Protein AF-A0A0L0FK65-F1 (afdb_monomer_lite)

InterPro domains:
  IPR000477 Reverse transcriptase domain [PS50878] (1-85)
  IPR003545 Telomerase reverse transcriptase [PTHR12066] (15-111)

Secondary structure (DSSP, 8-state):
------TTSSPPEEEEEETTEEEEEES-HHHHHHHHHHHHSHHHHHTT----TTT-EESS--EETTEEPEE-TT-SEEEETTEEEETTT--EEE--GGGTTS-TT--SS-----TT-EEEE-

Organism: NCBI:txid667725

Radius of gyration: 15.55 Å; chains: 1; bounding box: 44×36×40 Å

Sequence (122 aa):
MLRLTCPTGVALIALLRYVDDYLLMTTDLREAQRFVELMHSDFGHTHGLSINATKTVTSFPIEINGATVRNSCDTERFPWCGLLIDQKTLDVMSNFTVYSGVGMLSRNHAVHLAYNSSVVFC

pLDDT: mean 71.43, std 14.78, range [32.22, 87.69]

Structure (mmCIF, N/CA/C/O backbone):
data_AF-A0A0L0FK65-F1
#
_entry.id   AF-A0A0L0FK65-F1
#
loop_
_atom_site.group_PDB
_atom_site.id
_atom_site.type_symbol
_atom_site.label_atom_id
_atom_site.label_alt_id
_atom_site.label_comp_id
_atom_site.label_asym_id
_atom_site.label_entity_id
_atom_site.label_seq_id
_atom_site.pdbx_PDB_ins_code
_atom_site.Cartn_x
_atom_site.Cartn_y
_atom_site.Cartn_z
_atom_site.occupancy
_atom_site.B_iso_or_equiv
_atom_site.auth_seq_id
_atom_site.auth_comp_id
_atom_site.auth_asym_id
_atom_site.auth_atom_id
_atom_site.pdbx_PDB_model_num
ATOM 1 N N . MET A 1 1 ? -3.414 16.557 -13.177 1.00 34.19 1 MET A N 1
ATOM 2 C CA . MET A 1 1 ? -3.829 16.602 -11.758 1.00 34.19 1 MET A CA 1
ATOM 3 C C . MET A 1 1 ? -5.194 15.935 -11.654 1.00 34.19 1 MET A C 1
ATOM 5 O O . MET A 1 1 ? -6.204 16.602 -11.833 1.00 34.19 1 MET A O 1
ATOM 9 N N . LEU A 1 2 ? -5.231 14.614 -11.472 1.00 32.22 2 LEU A N 1
ATOM 10 C CA . LEU A 1 2 ? -6.481 13.881 -11.264 1.00 32.22 2 LEU A CA 1
ATOM 11 C C . LEU A 1 2 ? -6.746 13.853 -9.760 1.00 32.22 2 LEU A C 1
ATOM 13 O O . LEU A 1 2 ? -6.181 13.049 -9.031 1.00 32.22 2 LEU A O 1
ATOM 17 N N . ARG A 1 3 ? -7.559 14.793 -9.273 1.00 40.19 3 ARG A N 1
ATOM 18 C CA . ARG A 1 3 ? -8.110 14.690 -7.921 1.00 40.19 3 ARG A CA 1
ATOM 19 C C . ARG A 1 3 ? -9.214 13.639 -7.963 1.00 40.19 3 ARG A C 1
ATOM 21 O O . ARG A 1 3 ? -10.241 13.866 -8.596 1.00 40.19 3 ARG A O 1
ATOM 28 N N . LEU A 1 4 ? -9.017 12.520 -7.271 1.00 50.84 4 LEU A N 1
ATOM 29 C CA . LEU A 1 4 ? -10.077 11.563 -6.953 1.00 50.84 4 LEU A CA 1
ATOM 30 C C . LEU A 1 4 ? -11.029 12.170 -5.907 1.00 50.84 4 LEU A C 1
ATOM 32 O O . LEU A 1 4 ? -11.119 11.712 -4.778 1.00 50.84 4 LEU A O 1
ATOM 36 N N . THR A 1 5 ? -11.710 13.266 -6.235 1.00 49.19 5 THR A N 1
ATOM 37 C CA . THR A 1 5 ? -12.751 13.822 -5.365 1.00 49.19 5 THR A CA 1
ATOM 38 C C . THR A 1 5 ? -14.072 13.160 -5.704 1.00 49.19 5 THR A C 1
ATOM 40 O O . THR A 1 5 ? -14.615 13.370 -6.788 1.00 49.19 5 THR A O 1
ATOM 43 N N . CYS A 1 6 ? -14.588 12.364 -4.772 1.00 47.06 6 CYS A N 1
ATOM 44 C CA . CYS A 1 6 ? -15.928 11.813 -4.863 1.00 47.06 6 CYS A CA 1
ATOM 45 C C . CYS A 1 6 ? -16.966 12.955 -4.765 1.00 47.06 6 CYS A C 1
ATOM 47 O O . CYS A 1 6 ? -16.969 13.675 -3.763 1.00 47.06 6 CYS A O 1
ATOM 49 N N . PRO A 1 7 ? -17.853 13.152 -5.760 1.00 55.38 7 PRO A N 1
ATOM 50 C CA . PRO A 1 7 ? -18.807 14.269 -5.774 1.00 55.38 7 PRO A CA 1
ATOM 51 C C . PRO A 1 7 ? -19.875 14.193 -4.673 1.00 55.38 7 PRO A C 1
ATOM 53 O O . PRO A 1 7 ? -20.558 15.175 -4.404 1.00 55.38 7 PRO A O 1
ATOM 56 N N . THR A 1 8 ? -20.047 13.023 -4.057 1.00 60.78 8 THR A N 1
ATOM 57 C CA . THR A 1 8 ? -21.143 12.706 -3.131 1.00 60.78 8 THR A CA 1
ATOM 58 C C . THR A 1 8 ? -20.752 12.807 -1.653 1.00 60.78 8 THR A C 1
ATOM 60 O O . THR A 1 8 ? -21.580 12.525 -0.793 1.00 60.78 8 THR A O 1
ATOM 63 N N . GLY A 1 9 ? -19.513 13.208 -1.334 1.00 58.78 9 GLY A N 1
ATOM 64 C CA . GLY A 1 9 ? -19.019 13.279 0.051 1.00 58.78 9 GLY A CA 1
ATOM 65 C C . GLY A 1 9 ? -18.723 11.915 0.689 1.00 58.78 9 GLY A C 1
ATOM 66 O O . GLY A 1 9 ? -18.448 11.844 1.883 1.00 58.78 9 GLY A O 1
ATOM 67 N N . VAL A 1 10 ? -18.765 10.837 -0.098 1.00 62.28 10 VAL A N 1
ATOM 68 C CA . VAL A 1 10 ? -18.430 9.473 0.330 1.00 62.28 10 VAL A CA 1
ATOM 69 C C . VAL A 1 10 ? -16.968 9.197 -0.019 1.00 62.28 10 VAL A C 1
ATOM 71 O O . VAL A 1 10 ? -16.531 9.564 -1.107 1.00 62.28 10 VAL A O 1
ATOM 74 N N . ALA A 1 11 ? -16.202 8.568 0.872 1.00 68.12 11 ALA A N 1
ATOM 75 C CA . ALA A 1 11 ? -14.818 8.193 0.589 1.00 68.12 11 ALA A CA 1
ATOM 76 C C . ALA A 1 11 ? -14.730 7.328 -0.681 1.00 68.12 11 ALA A C 1
ATOM 78 O O . ALA A 1 11 ? -15.512 6.391 -0.858 1.00 68.12 11 ALA A O 1
ATOM 79 N N . LEU A 1 12 ? -13.800 7.655 -1.581 1.00 77.56 12 LEU A N 1
ATOM 80 C CA . LEU A 1 12 ? -13.566 6.857 -2.782 1.00 77.56 12 LEU A CA 1
ATOM 81 C C . LEU A 1 12 ? -12.721 5.654 -2.366 1.00 77.56 12 LEU A C 1
ATOM 83 O O . LEU A 1 12 ? -11.672 5.856 -1.767 1.00 77.56 12 LEU A O 1
ATOM 87 N N . ILE A 1 13 ? -13.185 4.435 -2.648 1.00 82.56 13 ILE A N 1
ATOM 88 C CA . ILE A 1 13 ? -12.504 3.191 -2.275 1.00 82.56 13 ILE A CA 1
ATOM 89 C C . ILE A 1 13 ? -12.461 2.231 -3.466 1.00 82.56 13 ILE A C 1
ATOM 91 O O . ILE A 1 13 ? -13.467 2.007 -4.140 1.00 82.56 13 ILE A O 1
ATOM 95 N N . ALA A 1 14 ? -11.290 1.659 -3.727 1.00 85.12 14 ALA A N 1
ATOM 96 C CA . ALA A 1 14 ? -11.073 0.635 -4.736 1.00 85.12 14 ALA A CA 1
ATOM 97 C C . ALA A 1 14 ? -10.182 -0.467 -4.155 1.00 85.12 14 ALA A C 1
ATOM 99 O O . ALA A 1 14 ? -9.071 -0.198 -3.708 1.00 85.12 14 ALA A O 1
ATOM 100 N N . LEU A 1 15 ? -10.670 -1.708 -4.173 1.00 86.31 15 LEU A N 1
ATOM 101 C CA . LEU A 1 15 ? -9.921 -2.886 -3.746 1.00 86.31 15 LEU A CA 1
ATOM 102 C C . LEU A 1 15 ? -9.657 -3.775 -4.960 1.00 86.31 15 LEU A C 1
ATOM 104 O O . LEU A 1 15 ? -10.591 -4.208 -5.636 1.00 86.31 15 LEU A O 1
ATOM 108 N N . LEU A 1 16 ? -8.387 -4.059 -5.216 1.00 84.81 16 LEU A N 1
ATOM 109 C CA . LEU A 1 16 ? -7.933 -4.928 -6.289 1.00 84.81 16 LEU A CA 1
ATOM 110 C C . LEU A 1 16 ? -7.185 -6.120 -5.697 1.00 84.81 16 LEU A C 1
ATOM 112 O O . LEU A 1 16 ? -6.369 -5.971 -4.790 1.00 84.81 16 LEU A O 1
ATOM 116 N N . ARG A 1 17 ? -7.455 -7.309 -6.234 1.00 82.50 17 ARG A N 1
ATOM 117 C CA . ARG A 1 17 ? -6.733 -8.536 -5.902 1.00 82.50 17 ARG A CA 1
ATOM 118 C C . ARG A 1 17 ? -6.153 -9.134 -7.175 1.00 82.50 17 ARG A C 1
ATOM 120 O O . ARG A 1 17 ? -6.898 -9.373 -8.125 1.00 82.50 17 ARG A O 1
ATOM 127 N N . TYR A 1 18 ? -4.855 -9.416 -7.174 1.00 80.31 18 TYR A N 1
ATOM 128 C CA . TYR A 1 18 ? -4.201 -10.177 -8.235 1.00 80.31 18 TYR A CA 1
ATOM 129 C C . TYR A 1 18 ? -3.469 -11.372 -7.630 1.00 80.31 18 TYR A C 1
ATOM 131 O O . TYR A 1 18 ? -2.462 -11.219 -6.945 1.00 80.31 18 TYR A O 1
ATOM 139 N N . VAL A 1 19 ? -4.007 -12.570 -7.881 1.00 78.31 19 VAL A N 1
ATOM 140 C CA . VAL A 1 19 ? -3.574 -13.827 -7.248 1.00 78.31 19 VAL A CA 1
ATOM 141 C C . VAL A 1 19 ? -3.621 -13.706 -5.714 1.00 78.31 19 VAL A C 1
ATOM 143 O O . VAL A 1 19 ? -4.715 -13.740 -5.138 1.00 78.31 19 VAL A O 1
ATOM 146 N N . ASP A 1 20 ? -2.471 -13.494 -5.074 1.00 75.56 20 ASP A N 1
ATOM 147 C CA . ASP A 1 20 ? -2.308 -13.423 -3.619 1.00 75.56 20 ASP A CA 1
ATOM 148 C C . ASP A 1 20 ? -1.986 -12.004 -3.110 1.00 75.56 20 ASP A C 1
ATOM 150 O O . ASP A 1 20 ? -1.904 -11.778 -1.903 1.00 75.56 20 ASP A O 1
ATOM 154 N N . ASP A 1 21 ? -1.846 -11.030 -4.014 1.00 78.25 21 ASP A N 1
ATOM 155 C CA . ASP A 1 21 ? -1.558 -9.639 -3.667 1.00 78.25 21 ASP A CA 1
ATOM 156 C C . ASP A 1 21 ? -2.837 -8.798 -3.625 1.00 78.25 21 ASP A C 1
ATOM 158 O O . ASP A 1 21 ? -3.680 -8.860 -4.528 1.00 78.25 21 ASP A O 1
ATOM 162 N N . TYR A 1 22 ? -2.948 -7.964 -2.591 1.00 83.06 22 TYR A N 1
ATOM 163 C CA . TYR A 1 22 ? -4.055 -7.028 -2.396 1.00 83.06 22 TYR A CA 1
ATOM 164 C C . TYR A 1 22 ? -3.557 -5.592 -2.543 1.00 83.06 22 TYR A C 1
ATOM 166 O O . TYR A 1 22 ? -2.517 -5.233 -1.995 1.00 83.06 22 TYR A O 1
ATOM 174 N N . LEU A 1 23 ? -4.323 -4.771 -3.255 1.00 85.44 23 LEU A N 1
ATOM 175 C CA . LEU A 1 23 ? -4.123 -3.334 -3.400 1.00 85.44 23 LEU A CA 1
ATOM 176 C C . LEU A 1 23 ? -5.416 -2.625 -2.992 1.00 85.44 23 LEU A C 1
ATOM 178 O O . LEU A 1 23 ? -6.417 -2.709 -3.704 1.00 85.44 23 LEU A O 1
ATOM 182 N N . LEU A 1 24 ? -5.398 -1.930 -1.857 1.00 86.81 24 LEU A N 1
ATOM 183 C CA . LEU A 1 24 ? -6.460 -1.006 -1.467 1.00 86.81 24 LEU A CA 1
ATOM 184 C C . LEU A 1 24 ? -6.037 0.415 -1.837 1.00 86.81 24 LEU A C 1
ATOM 186 O O . LEU A 1 24 ? -4.971 0.849 -1.423 1.00 86.81 24 LEU A O 1
ATOM 190 N N . MET A 1 25 ? -6.882 1.143 -2.559 1.00 85.69 25 MET A N 1
ATOM 191 C CA . MET A 1 25 ? -6.755 2.580 -2.797 1.00 85.69 25 MET A CA 1
ATOM 192 C C . MET A 1 25 ? -7.961 3.288 -2.196 1.00 85.69 25 MET A C 1
ATOM 194 O O . MET A 1 25 ? -9.099 2.958 -2.531 1.00 85.69 25 MET A O 1
ATOM 198 N N . THR A 1 26 ? -7.730 4.254 -1.315 1.00 85.31 26 THR A N 1
ATOM 199 C CA . THR A 1 26 ? -8.801 5.031 -0.690 1.00 85.31 26 THR A CA 1
ATOM 200 C C . THR A 1 26 ? -8.398 6.485 -0.500 1.00 85.31 26 THR A C 1
ATOM 202 O O . THR A 1 26 ? -7.223 6.787 -0.394 1.00 85.31 26 THR A O 1
ATOM 205 N N . THR A 1 27 ? -9.358 7.405 -0.451 1.00 83.56 27 THR A N 1
ATOM 206 C CA . THR A 1 27 ? -9.098 8.795 -0.025 1.00 83.56 27 THR A CA 1
ATOM 207 C C . THR A 1 27 ? -9.282 9.003 1.480 1.00 83.56 27 THR A C 1
ATOM 209 O O . THR A 1 27 ? -9.093 10.114 1.972 1.00 83.56 27 THR A O 1
ATOM 212 N N . ASP A 1 28 ? -9.728 7.972 2.202 1.00 84.94 28 ASP A N 1
ATOM 213 C CA . ASP A 1 28 ? -9.945 8.004 3.648 1.00 84.94 28 ASP A CA 1
ATOM 214 C C . ASP A 1 28 ? -8.879 7.180 4.372 1.00 84.94 28 ASP A C 1
ATOM 216 O O . ASP A 1 28 ? -8.878 5.945 4.334 1.00 84.94 28 ASP A O 1
ATOM 220 N N . LEU A 1 29 ? -7.998 7.888 5.081 1.00 84.50 29 LEU A N 1
ATOM 221 C CA . LEU A 1 29 ? -6.924 7.301 5.874 1.00 84.50 29 LEU A CA 1
ATOM 222 C C . LEU A 1 29 ? -7.444 6.317 6.932 1.00 84.50 29 LEU A C 1
ATOM 224 O O . LEU A 1 29 ? -6.766 5.339 7.234 1.00 84.50 29 LEU A O 1
ATOM 228 N N . ARG A 1 30 ? -8.642 6.536 7.485 1.00 86.25 30 ARG A N 1
ATOM 229 C CA . ARG A 1 30 ? -9.211 5.659 8.521 1.00 86.25 30 ARG A CA 1
ATOM 230 C C . ARG A 1 30 ? -9.565 4.296 7.948 1.00 86.25 30 ARG A C 1
ATOM 232 O O . ARG A 1 30 ? -9.269 3.278 8.567 1.00 86.25 30 ARG A O 1
ATOM 239 N N . GLU A 1 31 ? -10.148 4.274 6.753 1.00 85.81 31 GLU A N 1
ATOM 240 C CA . GLU A 1 31 ? -10.443 3.028 6.040 1.00 85.81 31 GLU A CA 1
ATOM 241 C C . GLU A 1 31 ? -9.152 2.313 5.626 1.00 85.81 31 GLU A C 1
ATOM 243 O O . GLU A 1 31 ? -9.055 1.091 5.739 1.00 85.81 31 GLU A O 1
ATOM 248 N N . ALA A 1 32 ? -8.124 3.072 5.235 1.00 85.69 32 ALA A N 1
ATOM 249 C CA . ALA A 1 32 ? -6.805 2.527 4.936 1.00 85.69 32 ALA A CA 1
ATOM 250 C C . ALA A 1 32 ? -6.176 1.842 6.164 1.00 85.69 32 ALA A C 1
ATOM 252 O O . ALA A 1 32 ? -5.740 0.693 6.080 1.00 85.69 32 ALA A O 1
ATOM 253 N N . GLN A 1 33 ? -6.166 2.519 7.316 1.00 87.69 33 GLN A N 1
ATOM 254 C CA . GLN A 1 33 ? -5.642 1.988 8.579 1.00 87.69 33 GLN A CA 1
ATOM 255 C C . GLN A 1 33 ? -6.405 0.740 9.025 1.00 87.69 33 GLN A C 1
ATOM 257 O O . GLN A 1 33 ? -5.794 -0.296 9.286 1.00 87.69 33 GLN A O 1
ATOM 262 N N . ARG A 1 34 ? -7.741 0.807 9.013 1.00 87.31 34 ARG A N 1
ATOM 263 C CA . ARG A 1 34 ? -8.614 -0.312 9.378 1.00 87.31 34 ARG A CA 1
ATOM 264 C C . ARG A 1 34 ? -8.376 -1.536 8.500 1.00 87.31 34 ARG A C 1
ATOM 266 O O . ARG A 1 34 ? -8.406 -2.661 8.994 1.00 87.31 34 ARG A O 1
ATOM 273 N N . PHE A 1 35 ? -8.145 -1.334 7.204 1.00 86.31 35 PHE A N 1
ATOM 274 C CA . PHE A 1 35 ? -7.820 -2.431 6.303 1.00 86.31 35 PHE A CA 1
ATOM 275 C C . PHE A 1 35 ? -6.479 -3.073 6.664 1.00 86.31 35 PHE A C 1
ATOM 277 O O . PHE A 1 35 ? -6.425 -4.292 6.787 1.00 86.31 35 PHE A O 1
ATOM 284 N N . VAL A 1 36 ? -5.419 -2.288 6.902 1.00 86.06 36 VAL A N 1
ATOM 285 C CA . VAL A 1 36 ? -4.120 -2.837 7.339 1.00 86.06 36 VAL A CA 1
ATOM 286 C C . VAL A 1 36 ? -4.285 -3.643 8.631 1.00 86.06 36 VAL A C 1
ATOM 288 O O . VAL A 1 36 ? -3.845 -4.788 8.698 1.00 86.06 36 VAL A O 1
ATOM 291 N N . GLU A 1 37 ? -4.969 -3.095 9.634 1.00 86.94 37 GLU A N 1
ATOM 292 C CA . GLU A 1 37 ? -5.240 -3.789 10.899 1.00 86.94 37 GLU A CA 1
ATOM 293 C C . GLU A 1 37 ? -5.986 -5.110 10.683 1.00 86.94 37 GLU A C 1
ATOM 295 O O . GLU A 1 37 ? -5.588 -6.144 11.220 1.00 86.94 37 GLU A O 1
ATOM 300 N N . LEU A 1 38 ? -7.032 -5.104 9.850 1.00 85.56 38 LEU A N 1
ATOM 301 C CA . LEU A 1 38 ? -7.824 -6.294 9.551 1.00 85.56 38 LEU A CA 1
ATOM 302 C C . LEU A 1 38 ? -6.992 -7.367 8.8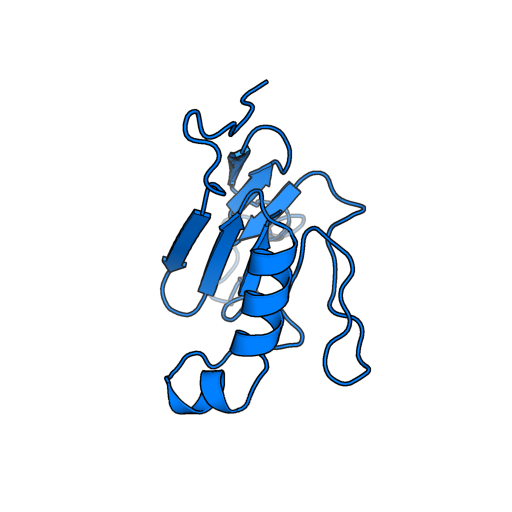45 1.00 85.56 38 LEU A C 1
ATOM 304 O O . LEU A 1 38 ? -7.064 -8.535 9.230 1.00 85.56 38 LEU A O 1
ATOM 308 N N . MET A 1 39 ? -6.174 -6.986 7.863 1.00 80.44 39 MET A N 1
ATOM 309 C CA . MET A 1 39 ? -5.321 -7.930 7.137 1.00 80.44 39 MET A CA 1
ATOM 310 C C . MET A 1 39 ? -4.244 -8.542 8.048 1.00 80.44 39 MET A C 1
ATOM 312 O O . MET A 1 39 ? -3.878 -9.699 7.870 1.00 80.44 39 MET A O 1
ATOM 316 N N . HIS A 1 40 ? -3.759 -7.797 9.044 1.00 81.12 40 HIS A N 1
ATOM 317 C CA . HIS A 1 40 ? -2.772 -8.278 10.017 1.00 81.12 40 HIS A CA 1
ATOM 318 C C . HIS A 1 40 ? -3.381 -8.994 11.238 1.00 81.12 40 HIS A C 1
ATOM 320 O O . HIS A 1 40 ? -2.639 -9.512 12.075 1.00 81.12 40 HIS A O 1
ATOM 326 N N . SER A 1 41 ? -4.708 -9.022 11.363 1.00 81.75 41 SER A N 1
ATOM 327 C CA . SER A 1 41 ? -5.409 -9.695 12.458 1.00 81.75 41 SER A CA 1
ATOM 328 C C . SER A 1 41 ? -5.644 -11.186 12.180 1.00 81.75 41 SER A C 1
ATOM 330 O O . SER A 1 41 ? -5.679 -11.628 11.028 1.00 81.75 41 SER A O 1
ATOM 332 N N . ASP A 1 42 ? -5.922 -11.962 13.231 1.00 74.12 42 ASP A N 1
ATOM 333 C CA . ASP A 1 42 ? -6.315 -13.379 13.115 1.00 74.12 42 ASP A CA 1
ATOM 334 C C . ASP A 1 42 ? -7.590 -13.573 12.270 1.00 74.12 42 ASP A C 1
ATOM 336 O O . ASP A 1 42 ? -7.805 -14.621 11.648 1.00 74.12 42 ASP A O 1
ATOM 340 N N . PHE A 1 43 ? -8.434 -12.537 12.198 1.00 72.75 43 PHE A N 1
ATOM 341 C CA . PHE A 1 43 ? -9.606 -12.515 11.330 1.00 72.75 43 PHE A CA 1
ATOM 342 C C . PHE A 1 43 ? -9.208 -12.612 9.852 1.00 72.75 43 PHE A C 1
ATOM 344 O O . PHE A 1 43 ? -9.828 -13.360 9.098 1.00 72.75 43 PHE A O 1
ATOM 351 N N . GLY A 1 44 ? -8.136 -11.931 9.440 1.00 68.38 44 GLY A N 1
ATOM 352 C CA . GLY A 1 44 ? -7.611 -12.037 8.082 1.00 68.38 44 GLY A CA 1
ATOM 353 C C . GLY A 1 44 ? -7.157 -13.463 7.762 1.00 68.38 44 GLY A C 1
ATOM 354 O O . GLY A 1 44 ? -7.569 -14.049 6.757 1.00 68.38 44 GLY A O 1
ATOM 355 N N . HIS A 1 45 ? -6.390 -14.075 8.666 1.00 67.81 45 HIS A N 1
ATOM 356 C CA . HIS A 1 45 ? -5.882 -15.435 8.482 1.00 67.81 45 HIS A CA 1
ATOM 357 C C . HIS A 1 45 ? -7.008 -16.473 8.325 1.00 67.81 45 HIS A C 1
ATOM 359 O O . HIS A 1 45 ? -6.973 -17.299 7.412 1.00 67.81 45 HIS A O 1
ATOM 365 N N . THR A 1 46 ? -8.046 -16.388 9.160 1.00 70.44 46 THR A N 1
ATOM 366 C CA . THR A 1 46 ? -9.191 -17.319 9.141 1.00 70.44 46 THR A CA 1
ATOM 367 C C . THR A 1 46 ? -10.076 -17.200 7.895 1.00 70.44 46 THR A C 1
ATOM 369 O O . THR A 1 46 ? -10.767 -18.159 7.555 1.00 70.44 46 THR A O 1
ATOM 372 N N . HIS A 1 47 ? -10.020 -16.074 7.177 1.00 70.06 47 HIS A N 1
ATOM 373 C CA . HIS A 1 47 ? -10.819 -15.816 5.970 1.00 70.06 47 HIS A CA 1
ATOM 374 C C . HIS A 1 47 ? -9.998 -15.887 4.669 1.00 70.06 47 HIS A C 1
ATOM 376 O O . HIS A 1 47 ? -10.454 -15.434 3.618 1.00 70.06 47 HIS A O 1
ATOM 382 N N . GLY A 1 48 ? -8.787 -16.456 4.712 1.00 68.50 48 GLY A N 1
ATOM 383 C CA . GLY A 1 48 ? -7.927 -16.602 3.530 1.00 68.50 48 GLY A CA 1
ATOM 384 C C . GLY A 1 48 ? -7.261 -15.299 3.071 1.00 68.50 48 GLY A C 1
ATOM 385 O O . GLY A 1 48 ? -6.739 -15.230 1.958 1.00 68.50 48 GLY A O 1
ATOM 386 N N . LEU A 1 49 ? -7.243 -14.275 3.926 1.00 70.25 49 LEU A N 1
ATOM 387 C CA . LEU A 1 49 ? -6.530 -13.008 3.746 1.00 70.25 49 LEU A CA 1
ATOM 388 C C . LEU A 1 49 ? -5.138 -13.090 4.399 1.00 70.25 49 LEU A C 1
ATOM 390 O O . LEU A 1 49 ? -4.726 -12.201 5.138 1.00 70.25 49 LEU A O 1
ATOM 394 N N . SER A 1 50 ? -4.423 -14.197 4.184 1.00 68.00 50 SER A N 1
ATOM 395 C CA . SER A 1 50 ? -3.093 -14.396 4.765 1.00 68.00 50 SER A CA 1
ATOM 396 C C . SER A 1 50 ? -2.067 -13.539 4.028 1.00 68.00 50 SER A C 1
ATOM 398 O O . SER A 1 50 ? -1.745 -13.812 2.875 1.00 68.00 50 SER A O 1
ATOM 400 N N . ILE A 1 51 ? -1.523 -12.530 4.704 1.00 74.44 51 ILE A N 1
ATOM 401 C CA . ILE A 1 51 ? -0.573 -11.579 4.118 1.00 74.44 51 ILE A CA 1
ATOM 402 C C . ILE A 1 51 ? 0.810 -11.727 4.729 1.00 74.44 51 ILE A C 1
ATOM 404 O O . ILE A 1 51 ? 0.969 -12.137 5.880 1.00 74.44 51 ILE A O 1
ATOM 408 N N . ASN A 1 52 ? 1.839 -11.369 3.967 1.00 75.56 52 ASN A N 1
ATOM 409 C CA . ASN A 1 52 ? 3.180 -11.311 4.515 1.00 75.56 52 ASN A CA 1
ATOM 410 C C . ASN A 1 52 ? 3.422 -9.922 5.113 1.00 75.56 52 ASN A C 1
ATOM 412 O O . ASN A 1 52 ? 3.725 -8.976 4.390 1.00 75.56 52 ASN A O 1
ATOM 416 N N . ALA A 1 53 ? 3.354 -9.825 6.443 1.00 73.06 53 ALA A N 1
ATOM 417 C CA . ALA A 1 53 ? 3.556 -8.578 7.180 1.00 73.06 53 ALA A CA 1
ATOM 418 C C . ALA A 1 53 ? 4.878 -7.861 6.843 1.00 73.06 53 ALA A C 1
ATOM 420 O O . ALA A 1 53 ? 4.933 -6.636 6.850 1.00 73.06 53 ALA A O 1
ATOM 421 N N . THR A 1 54 ? 5.935 -8.607 6.496 1.00 70.12 54 THR A N 1
ATOM 422 C CA . THR A 1 54 ? 7.239 -8.030 6.108 1.00 70.12 54 THR A CA 1
ATOM 423 C C . THR A 1 54 ? 7.236 -7.413 4.707 1.00 70.12 54 THR A C 1
ATOM 425 O O . THR A 1 54 ? 8.130 -6.642 4.360 1.00 70.12 54 THR A O 1
ATOM 428 N N . LYS A 1 55 ? 6.234 -7.762 3.896 1.00 75.31 55 LYS A N 1
ATOM 429 C CA . LYS A 1 55 ? 6.040 -7.289 2.526 1.00 75.31 55 LYS A CA 1
ATOM 430 C C . LYS A 1 55 ? 4.894 -6.286 2.398 1.00 75.31 55 LYS A C 1
ATOM 432 O O . LYS A 1 55 ? 4.719 -5.740 1.308 1.00 75.31 55 LYS A O 1
ATOM 437 N N . THR A 1 56 ? 4.122 -6.054 3.461 1.00 79.31 56 THR A N 1
ATOM 438 C CA . THR A 1 56 ? 3.117 -4.990 3.494 1.00 79.31 56 THR A CA 1
ATOM 439 C C . THR A 1 56 ? 3.811 -3.643 3.340 1.00 79.31 56 THR A C 1
ATOM 441 O O . THR A 1 56 ? 4.792 -3.368 4.035 1.00 79.31 56 THR A O 1
ATOM 444 N N . VAL A 1 57 ? 3.314 -2.815 2.422 1.00 83.06 57 VAL A N 1
ATOM 445 C CA . VAL A 1 57 ? 3.813 -1.453 2.224 1.00 83.06 57 VAL A CA 1
ATOM 446 C C . VAL A 1 57 ? 2.637 -0.477 2.183 1.00 83.06 57 VAL A C 1
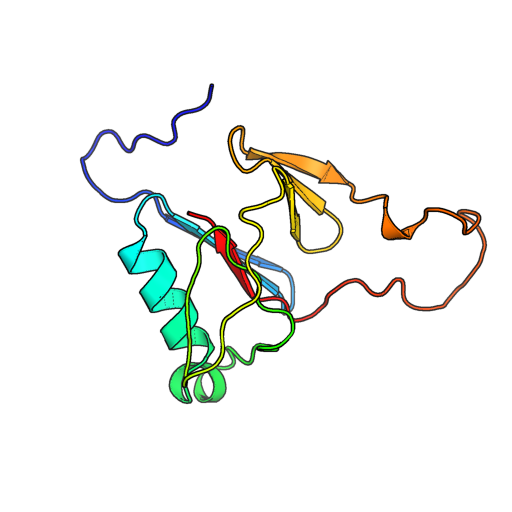ATOM 448 O O . VAL A 1 57 ? 1.623 -0.742 1.537 1.00 83.06 57 VAL A O 1
ATOM 451 N N . THR A 1 58 ? 2.761 0.647 2.886 1.00 85.75 58 THR A N 1
ATOM 452 C CA . THR A 1 58 ? 1.713 1.678 3.003 1.00 85.75 58 THR A CA 1
ATOM 453 C C . THR A 1 58 ? 2.204 3.038 2.502 1.00 85.75 58 THR A C 1
ATOM 455 O O . THR A 1 58 ? 3.383 3.356 2.640 1.00 85.75 58 THR A O 1
ATOM 458 N N . SER A 1 59 ? 1.326 3.882 1.947 1.00 81.81 59 SER A N 1
ATOM 459 C CA . SER A 1 59 ? 1.690 5.275 1.595 1.00 81.81 59 SER A CA 1
ATOM 460 C C . SER A 1 59 ? 1.782 6.216 2.808 1.00 81.81 59 SER A C 1
ATOM 462 O O . SER A 1 59 ? 2.191 7.364 2.675 1.00 81.81 59 SER A O 1
ATOM 464 N N . PHE A 1 60 ? 1.423 5.731 3.998 1.00 84.44 60 PHE A N 1
ATOM 465 C CA . PHE A 1 60 ? 1.375 6.481 5.252 1.00 84.44 60 PHE A CA 1
ATOM 466 C C . PHE A 1 60 ? 2.022 5.681 6.392 1.00 84.44 60 PHE A C 1
ATOM 468 O O . PHE A 1 60 ? 2.062 4.448 6.334 1.00 84.44 60 PHE A O 1
ATOM 475 N N . PRO A 1 61 ? 2.522 6.341 7.449 1.00 84.88 61 PRO A N 1
ATOM 476 C CA . PRO A 1 61 ? 3.060 5.642 8.609 1.00 84.88 61 PRO A CA 1
ATOM 477 C C . PRO A 1 61 ? 1.943 4.947 9.399 1.00 84.88 61 PRO A C 1
ATOM 479 O O . PRO A 1 61 ? 0.909 5.548 9.696 1.00 84.88 61 PRO A O 1
ATOM 482 N N . ILE A 1 62 ? 2.166 3.685 9.766 1.00 87.12 62 ILE A N 1
ATOM 483 C CA . ILE A 1 62 ? 1.290 2.914 10.652 1.00 87.12 62 ILE A CA 1
ATOM 484 C C . ILE A 1 62 ? 2.118 1.906 11.452 1.00 87.12 62 ILE A C 1
ATOM 486 O O . ILE A 1 62 ? 3.107 1.358 10.958 1.00 87.12 62 ILE A O 1
ATOM 490 N N . GLU A 1 63 ? 1.702 1.659 12.689 1.00 87.69 63 GLU A N 1
ATOM 491 C CA . GLU A 1 63 ? 2.254 0.611 13.542 1.00 87.69 63 GLU A CA 1
ATOM 492 C C . GLU A 1 63 ? 1.186 -0.440 13.814 1.00 87.69 63 GLU A C 1
ATOM 494 O O . GLU A 1 63 ? 0.055 -0.107 14.160 1.00 87.69 63 GLU A O 1
ATOM 499 N N . ILE A 1 64 ? 1.555 -1.711 13.674 1.00 83.19 64 ILE A N 1
ATOM 500 C CA . ILE A 1 64 ? 0.677 -2.849 13.933 1.00 83.19 64 ILE A CA 1
ATOM 501 C C . ILE A 1 64 ? 1.372 -3.757 14.940 1.00 83.19 64 ILE A C 1
ATOM 503 O O . ILE A 1 64 ? 2.510 -4.171 14.723 1.00 83.19 64 ILE A O 1
ATOM 507 N N . ASN A 1 65 ? 0.700 -4.070 16.051 1.00 81.69 65 ASN A N 1
ATOM 508 C CA . ASN A 1 65 ? 1.234 -4.919 17.126 1.00 81.69 65 ASN A CA 1
ATOM 509 C C . ASN A 1 65 ? 2.617 -4.467 17.646 1.00 81.69 65 ASN A C 1
ATOM 511 O O . ASN A 1 65 ? 3.467 -5.293 17.971 1.00 81.69 65 ASN A O 1
ATOM 515 N N . GLY A 1 66 ? 2.858 -3.151 17.701 1.00 80.94 66 GLY A N 1
ATOM 516 C CA . GLY A 1 66 ? 4.131 -2.572 18.149 1.00 80.94 66 GLY A CA 1
ATOM 517 C C . GLY A 1 66 ? 5.273 -2.643 17.127 1.00 80.94 66 GLY A C 1
ATOM 518 O O . GLY A 1 66 ? 6.408 -2.325 17.473 1.00 80.94 66 GLY A O 1
ATOM 519 N N . ALA A 1 67 ? 4.996 -3.049 15.883 1.00 81.50 67 ALA A N 1
ATOM 520 C CA . ALA A 1 67 ? 5.951 -3.033 14.782 1.00 81.50 67 ALA A CA 1
ATOM 521 C C . ALA A 1 67 ? 5.533 -2.012 13.716 1.00 81.50 67 ALA A C 1
ATOM 523 O O . ALA A 1 67 ? 4.402 -2.030 13.222 1.00 81.50 67 ALA A O 1
ATOM 524 N N . THR A 1 68 ? 6.456 -1.133 13.327 1.00 84.12 68 THR A N 1
ATOM 525 C CA . THR A 1 68 ? 6.234 -0.180 12.236 1.00 84.12 68 THR A CA 1
ATOM 526 C C . THR A 1 68 ? 6.149 -0.918 10.901 1.00 84.12 68 THR A C 1
ATOM 528 O O . THR A 1 68 ? 7.063 -1.656 10.523 1.00 84.12 68 THR A O 1
ATOM 531 N N . VAL A 1 69 ? 5.059 -0.705 10.166 1.00 82.25 69 VAL A N 1
ATOM 532 C CA . VAL A 1 69 ? 4.909 -1.225 8.803 1.00 82.25 69 VAL A CA 1
ATOM 533 C C . VAL A 1 69 ? 5.778 -0.394 7.865 1.00 82.25 69 VAL A C 1
ATOM 535 O O . VAL A 1 69 ? 5.882 0.829 8.001 1.00 82.25 69 VAL A O 1
ATOM 538 N N . ARG A 1 70 ? 6.423 -1.055 6.898 1.00 78.88 70 ARG A N 1
ATOM 539 C CA . ARG A 1 70 ? 7.214 -0.362 5.880 1.00 78.88 70 ARG A CA 1
ATOM 540 C C . ARG A 1 70 ? 6.309 0.624 5.144 1.00 78.88 70 ARG A C 1
ATOM 542 O O . ARG A 1 70 ? 5.299 0.223 4.581 1.00 78.88 70 ARG A O 1
ATOM 549 N N . ASN A 1 71 ? 6.694 1.892 5.097 1.00 77.31 71 ASN A N 1
ATOM 550 C CA . ASN A 1 71 ? 5.968 2.891 4.325 1.00 77.31 71 ASN A CA 1
ATOM 551 C C . ASN A 1 71 ? 6.796 3.386 3.133 1.00 77.31 71 ASN A C 1
ATOM 553 O O . ASN A 1 71 ? 8.023 3.266 3.106 1.00 77.31 71 ASN A O 1
ATOM 557 N N . SER A 1 72 ? 6.098 3.883 2.118 1.00 72.00 72 SER A N 1
ATOM 558 C CA . SER A 1 72 ? 6.651 4.449 0.890 1.00 72.00 72 SER A CA 1
ATOM 559 C C . SER A 1 72 ? 6.540 5.976 0.867 1.00 72.00 72 SER A C 1
ATOM 561 O O . SER A 1 72 ? 6.552 6.557 -0.219 1.00 72.00 72 SER A O 1
ATOM 563 N N . CYS A 1 73 ? 6.439 6.619 2.041 1.00 65.94 73 CYS A N 1
ATOM 564 C CA . CYS A 1 73 ? 6.308 8.074 2.187 1.00 65.94 73 CYS A CA 1
ATOM 565 C C . CYS A 1 73 ? 7.434 8.836 1.468 1.00 65.94 73 CYS A C 1
ATOM 567 O O . CYS A 1 73 ? 7.200 9.900 0.903 1.00 65.94 73 CYS A O 1
ATOM 569 N N . ASP A 1 74 ? 8.640 8.260 1.440 1.00 64.25 74 ASP A N 1
ATOM 570 C CA . ASP A 1 74 ? 9.831 8.866 0.828 1.00 64.25 74 ASP A CA 1
ATOM 571 C C . ASP A 1 74 ? 9.945 8.616 -0.688 1.00 64.25 74 ASP A C 1
ATOM 573 O O . ASP A 1 74 ? 10.907 9.041 -1.329 1.00 64.25 74 ASP A O 1
ATOM 577 N N . THR A 1 75 ? 8.988 7.905 -1.290 1.00 69.56 75 THR A N 1
ATOM 578 C CA . THR A 1 75 ? 9.017 7.544 -2.714 1.00 69.56 75 THR A CA 1
ATOM 579 C C . THR A 1 75 ? 7.754 8.018 -3.416 1.00 69.56 75 THR A C 1
ATOM 581 O O . THR A 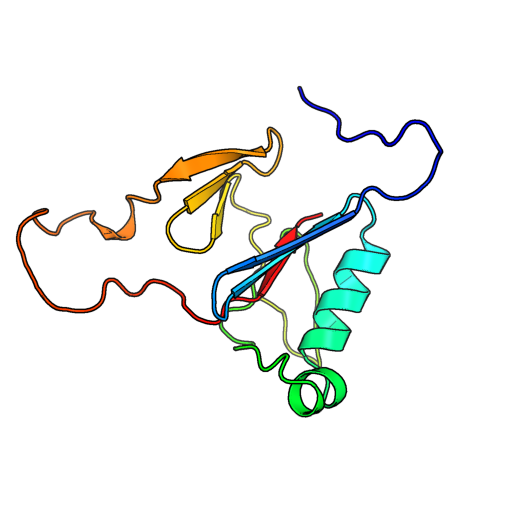1 75 ? 6.657 7.799 -2.923 1.00 69.56 75 THR A O 1
ATOM 584 N N . GLU A 1 76 ? 7.869 8.602 -4.609 1.00 75.00 76 GLU A N 1
ATOM 585 C CA . GLU A 1 76 ? 6.680 9.040 -5.365 1.00 75.00 76 GLU A CA 1
ATOM 586 C C . GLU A 1 76 ? 5.908 7.879 -6.013 1.00 75.00 76 GLU A C 1
ATOM 588 O O . GLU A 1 76 ? 4.769 8.053 -6.440 1.00 75.00 76 GLU A O 1
ATOM 593 N N . ARG A 1 77 ? 6.514 6.685 -6.091 1.00 77.44 77 ARG A N 1
ATOM 594 C CA . ARG A 1 77 ? 5.980 5.541 -6.839 1.00 77.44 77 ARG A CA 1
ATOM 595 C C . ARG A 1 77 ? 5.908 4.285 -5.994 1.00 77.44 77 ARG A C 1
ATOM 597 O O . ARG A 1 77 ? 6.882 3.887 -5.360 1.00 77.44 77 ARG A O 1
ATOM 604 N N . PHE A 1 78 ? 4.759 3.638 -6.062 1.00 76.75 78 PHE A N 1
ATOM 605 C CA . PHE A 1 78 ? 4.408 2.478 -5.276 1.00 76.75 78 PHE A CA 1
ATOM 606 C C . PHE A 1 78 ? 4.590 1.178 -6.084 1.00 76.75 78 PHE A C 1
ATOM 608 O O . PHE A 1 78 ? 4.004 1.063 -7.160 1.00 76.75 78 PHE A O 1
ATOM 615 N N . PRO A 1 79 ? 5.350 0.172 -5.609 1.00 79.56 79 PRO A N 1
ATOM 616 C CA . PRO A 1 79 ? 5.505 -1.096 -6.318 1.00 79.56 79 PRO A CA 1
ATOM 617 C C . PRO A 1 79 ? 4.344 -2.075 -6.066 1.00 79.56 79 PRO A C 1
ATOM 619 O O . PRO A 1 79 ? 4.056 -2.406 -4.922 1.00 79.56 79 PRO A O 1
ATOM 622 N N . TRP A 1 80 ? 3.735 -2.630 -7.116 1.00 79.88 80 TRP A N 1
ATOM 623 C CA . TRP A 1 80 ? 2.700 -3.669 -6.986 1.00 79.88 80 TRP A CA 1
ATOM 624 C C . TRP A 1 80 ? 2.727 -4.649 -8.167 1.00 79.88 80 TRP A C 1
ATOM 626 O O . TRP A 1 80 ? 2.667 -4.224 -9.314 1.00 79.88 80 TRP A O 1
ATOM 636 N N . CYS A 1 81 ? 2.875 -5.955 -7.908 1.00 76.88 81 CYS A N 1
ATOM 637 C CA . CYS A 1 81 ? 2.903 -7.030 -8.921 1.00 76.88 81 CYS A CA 1
ATOM 638 C C . CYS A 1 81 ? 3.795 -6.766 -10.162 1.00 76.88 81 CYS A C 1
ATOM 640 O O . CYS A 1 81 ? 3.437 -7.114 -11.285 1.00 76.88 81 CYS A O 1
ATOM 642 N N . GLY A 1 82 ? 4.967 -6.143 -9.984 1.00 78.31 82 GLY A N 1
ATOM 643 C CA . GLY A 1 82 ? 5.864 -5.792 -11.099 1.00 78.31 82 GLY A CA 1
ATOM 644 C C . GLY A 1 82 ? 5.514 -4.479 -11.815 1.00 78.31 82 GLY A C 1
ATOM 645 O O . GLY A 1 82 ? 6.138 -4.140 -12.819 1.00 78.31 82 GLY A O 1
ATOM 646 N N . LEU A 1 83 ? 4.563 -3.718 -11.281 1.00 82.62 83 LEU A N 1
ATOM 647 C CA . LEU A 1 83 ? 4.197 -2.368 -11.696 1.00 82.62 83 LEU A CA 1
ATOM 648 C C . LEU A 1 83 ? 4.700 -1.335 -10.679 1.00 82.62 83 LEU A C 1
ATOM 650 O O . LEU A 1 83 ? 5.013 -1.666 -9.535 1.00 82.62 83 LEU A O 1
ATOM 654 N N . LEU A 1 84 ? 4.777 -0.085 -11.118 1.00 83.69 84 LEU A N 1
ATOM 655 C CA . LEU A 1 84 ? 4.955 1.117 -10.315 1.00 83.69 84 LEU A CA 1
ATOM 656 C C . LEU A 1 84 ? 3.727 2.001 -10.525 1.00 83.69 84 LEU A C 1
ATOM 658 O O . LEU A 1 84 ? 3.390 2.306 -11.667 1.00 83.69 84 LEU A O 1
ATOM 662 N N . ILE A 1 85 ? 3.085 2.409 -9.438 1.00 83.69 85 ILE A N 1
ATOM 663 C CA . ILE A 1 85 ? 1.911 3.283 -9.439 1.00 83.69 85 ILE A CA 1
ATOM 664 C C . ILE A 1 85 ? 2.337 4.637 -8.876 1.00 83.69 85 ILE A C 1
ATOM 666 O O . ILE A 1 85 ? 2.855 4.702 -7.761 1.00 83.69 85 ILE A O 1
ATOM 670 N N . ASP A 1 86 ? 2.164 5.714 -9.635 1.00 83.56 86 ASP A N 1
ATOM 671 C CA . ASP A 1 86 ? 2.431 7.068 -9.148 1.00 83.56 86 ASP A CA 1
ATOM 672 C C . ASP A 1 86 ? 1.402 7.471 -8.088 1.00 83.56 86 ASP A C 1
ATOM 674 O O . ASP A 1 86 ? 0.194 7.402 -8.321 1.00 83.56 86 ASP A O 1
ATOM 678 N N . GLN A 1 87 ? 1.872 7.912 -6.922 1.00 75.62 87 GLN A N 1
ATOM 679 C CA . GLN A 1 87 ? 0.985 8.179 -5.794 1.00 75.62 87 GLN A CA 1
ATOM 680 C C . GLN A 1 87 ? 0.139 9.456 -5.946 1.00 75.62 87 GLN A C 1
ATOM 682 O O . GLN A 1 87 ? -0.795 9.673 -5.181 1.00 75.62 87 GLN A O 1
ATOM 687 N N . LYS A 1 88 ? 0.442 10.331 -6.907 1.00 78.69 88 LYS A N 1
ATOM 688 C CA . LYS A 1 88 ? -0.277 11.600 -7.116 1.00 78.69 88 LYS A CA 1
ATOM 689 C C . LYS A 1 88 ? -1.118 11.575 -8.384 1.00 78.69 88 LYS A C 1
ATOM 691 O O . LYS A 1 88 ? -2.187 12.186 -8.418 1.00 78.69 88 LYS A O 1
ATOM 696 N N . THR A 1 89 ? -0.617 10.943 -9.444 1.00 82.19 89 THR A N 1
ATOM 697 C CA . THR A 1 89 ? -1.296 10.892 -10.747 1.00 82.19 89 THR A CA 1
ATOM 698 C C . THR A 1 89 ? -2.054 9.595 -10.977 1.00 82.19 89 THR A C 1
ATOM 700 O O . THR A 1 89 ? -2.983 9.605 -11.783 1.00 82.19 89 THR A O 1
ATOM 703 N N . LEU A 1 90 ? -1.703 8.525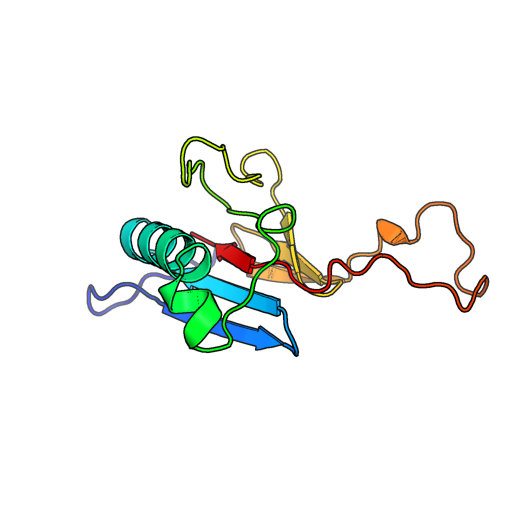 -10.250 1.00 80.19 90 LEU A N 1
ATOM 704 C CA . LEU A 1 90 ? -2.154 7.148 -10.478 1.00 80.19 90 LEU A CA 1
ATOM 705 C C . LEU A 1 90 ? -1.714 6.575 -11.830 1.00 80.19 90 LEU A C 1
ATOM 707 O O . LEU A 1 90 ? -2.274 5.582 -12.295 1.00 80.19 90 LEU A O 1
ATOM 711 N N . ASP A 1 91 ? -0.693 7.169 -12.453 1.00 85.00 91 ASP A N 1
ATOM 712 C CA . ASP A 1 91 ? -0.084 6.597 -13.648 1.00 85.00 91 ASP A CA 1
ATOM 713 C C . ASP A 1 91 ? 0.580 5.260 -13.311 1.00 85.00 91 ASP A C 1
ATOM 715 O O . ASP A 1 91 ? 1.254 5.110 -12.289 1.00 85.00 91 ASP A O 1
ATOM 719 N N . VAL A 1 92 ? 0.405 4.284 -14.201 1.00 85.56 92 VAL A N 1
ATOM 720 C CA . VAL A 1 92 ? 0.918 2.923 -14.030 1.00 85.56 92 VAL A CA 1
ATOM 721 C C . VAL A 1 92 ? 2.055 2.681 -15.015 1.00 85.56 92 VAL A C 1
ATOM 723 O O . VAL A 1 92 ? 1.917 2.891 -16.219 1.00 85.56 92 VAL A O 1
ATOM 726 N N . MET A 1 93 ? 3.188 2.208 -14.504 1.00 85.75 93 MET A N 1
ATOM 727 C CA . MET A 1 93 ? 4.396 1.920 -15.277 1.00 85.75 93 MET A CA 1
ATOM 728 C C . MET A 1 93 ? 4.910 0.517 -14.951 1.00 85.75 93 MET A C 1
ATOM 730 O O . MET A 1 93 ? 4.719 0.024 -13.845 1.00 85.75 93 MET A O 1
ATOM 734 N N . SER A 1 94 ? 5.620 -0.135 -15.870 1.00 84.06 94 SER A N 1
ATOM 735 C CA . SER A 1 94 ? 6.320 -1.385 -15.548 1.00 84.06 94 SER A CA 1
ATOM 736 C C . SER A 1 94 ? 7.536 -1.121 -14.651 1.00 84.06 94 SER A C 1
ATOM 738 O O . SER A 1 94 ? 8.326 -0.207 -14.900 1.00 84.06 94 SER A O 1
ATOM 740 N N . ASN A 1 95 ? 7.715 -1.937 -13.612 1.00 81.25 95 ASN A N 1
ATOM 741 C CA . ASN A 1 95 ? 8.866 -1.852 -12.720 1.00 81.25 95 ASN A CA 1
ATOM 742 C C . ASN A 1 95 ? 10.064 -2.605 -13.310 1.00 81.25 95 ASN A C 1
ATOM 744 O O . ASN A 1 95 ? 10.205 -3.813 -13.119 1.00 81.25 95 ASN A O 1
ATOM 748 N N . PHE A 1 96 ? 10.960 -1.887 -13.988 1.00 76.88 96 PHE A N 1
ATOM 749 C CA . PHE A 1 96 ? 12.175 -2.490 -14.541 1.00 76.88 96 PHE A CA 1
ATOM 750 C C . PHE A 1 96 ? 13.374 -2.492 -13.587 1.00 76.88 96 PHE A C 1
ATOM 752 O O . PHE A 1 96 ? 14.416 -3.053 -13.920 1.00 76.88 96 PHE A O 1
ATOM 759 N N . THR A 1 97 ? 13.251 -1.898 -12.396 1.00 69.75 97 THR A N 1
ATOM 760 C CA . THR A 1 97 ? 14.367 -1.747 -11.443 1.00 69.75 97 THR A CA 1
ATOM 761 C C . THR A 1 97 ? 14.979 -3.094 -11.061 1.00 69.75 97 THR A C 1
ATOM 763 O O . THR A 1 97 ? 16.192 -3.211 -10.899 1.00 69.75 97 THR A O 1
ATOM 766 N N . VAL A 1 98 ? 14.150 -4.138 -11.013 1.00 63.72 98 VAL A N 1
ATOM 767 C CA . VAL A 1 98 ? 14.560 -5.522 -10.735 1.00 63.72 98 VAL A CA 1
ATOM 768 C C . VAL A 1 98 ? 15.458 -6.139 -11.815 1.00 63.72 98 VAL A C 1
ATOM 770 O O . VAL A 1 98 ? 16.104 -7.147 -11.551 1.00 63.72 98 VAL A O 1
ATOM 773 N N . TYR A 1 99 ? 15.530 -5.539 -13.007 1.00 65.44 99 TYR A N 1
ATOM 774 C CA . TYR A 1 99 ? 16.392 -5.981 -14.110 1.00 65.44 99 TYR A CA 1
ATOM 775 C C . TYR A 1 99 ? 17.684 -5.161 -14.233 1.00 65.44 99 TYR A C 1
ATOM 777 O O . TYR A 1 99 ? 18.497 -5.424 -15.120 1.00 65.44 99 TYR A O 1
ATOM 785 N N . SER A 1 100 ? 17.907 -4.165 -13.368 1.00 62.53 100 SER A N 1
ATOM 786 C CA . SER A 1 100 ? 19.152 -3.392 -13.393 1.00 62.53 100 SER A CA 1
ATOM 787 C C . SER A 1 100 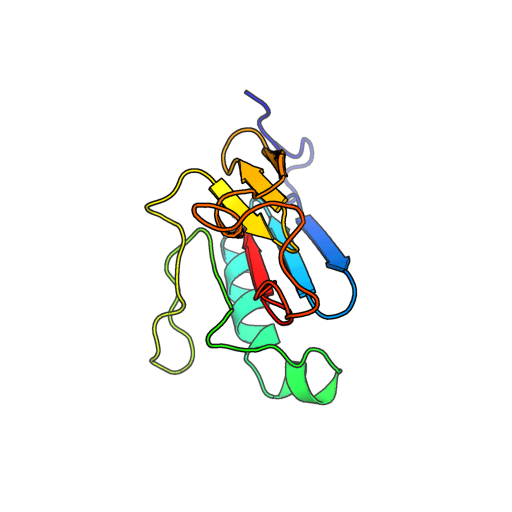? 20.361 -4.306 -13.130 1.00 62.53 100 SER A C 1
ATOM 789 O O . SER A 1 100 ? 20.491 -4.918 -12.075 1.00 62.53 100 SER A O 1
ATOM 791 N N . GLY A 1 101 ? 21.237 -4.442 -14.131 1.00 61.72 101 GLY A N 1
ATOM 792 C CA . GLY A 1 101 ? 22.453 -5.262 -14.043 1.00 61.72 101 GLY A CA 1
ATOM 793 C C . GLY A 1 101 ? 22.305 -6.739 -14.431 1.00 61.72 101 GLY A C 1
ATOM 794 O O . GLY A 1 101 ? 23.284 -7.478 -14.336 1.00 61.72 101 GLY A O 1
ATOM 795 N N . VAL A 1 102 ? 21.137 -7.180 -14.913 1.00 60.00 102 VAL A N 1
ATOM 796 C CA . VAL A 1 102 ? 20.913 -8.558 -15.387 1.00 60.00 102 VAL A CA 1
ATOM 797 C C . VAL A 1 102 ? 20.399 -8.509 -16.827 1.00 60.00 102 VAL A C 1
ATOM 799 O O . VAL A 1 102 ? 19.416 -7.834 -17.117 1.00 60.00 102 VAL A O 1
ATOM 802 N N . GLY A 1 103 ? 21.073 -9.182 -17.766 1.00 57.38 103 GLY A N 1
ATOM 803 C CA . GLY A 1 103 ? 20.627 -9.204 -19.164 1.00 57.38 103 GLY A CA 1
ATOM 804 C C . GLY A 1 103 ? 19.224 -9.809 -19.292 1.00 57.38 103 GLY A C 1
ATOM 805 O O . GLY A 1 103 ? 18.958 -10.842 -18.684 1.00 57.38 103 GLY A O 1
ATOM 806 N N . MET A 1 104 ? 18.347 -9.213 -20.113 1.00 57.53 104 MET A N 1
ATOM 807 C CA . MET A 1 104 ? 16.936 -9.630 -20.280 1.00 57.53 104 MET A CA 1
ATOM 808 C C . MET A 1 104 ? 16.738 -11.119 -20.626 1.00 57.53 104 MET A C 1
ATOM 810 O O . MET A 1 104 ? 15.671 -11.667 -20.383 1.00 57.53 104 MET A O 1
ATOM 814 N N . LEU A 1 105 ? 17.756 -11.776 -21.189 1.00 58.91 105 LEU A N 1
ATOM 815 C CA . LEU A 1 105 ? 17.717 -13.182 -21.611 1.00 58.91 105 LEU A CA 1
ATOM 816 C C . LEU A 1 105 ? 18.320 -14.152 -20.579 1.00 58.91 105 LEU A C 1
ATOM 818 O O . LEU A 1 105 ? 18.314 -15.365 -20.780 1.00 58.91 105 LEU A O 1
ATOM 822 N N . SER A 1 106 ? 18.861 -13.641 -19.472 1.00 47.31 106 SER A N 1
ATOM 823 C CA . SER A 1 106 ? 19.515 -14.441 -18.441 1.00 47.31 106 SER A CA 1
ATOM 824 C C . SER A 1 106 ? 18.543 -14.769 -17.298 1.00 47.31 106 SER A C 1
ATOM 826 O O . SER A 1 106 ? 18.474 -14.033 -16.317 1.00 47.31 106 SER A O 1
ATOM 828 N N . ARG A 1 107 ? 17.940 -15.965 -17.402 1.00 48.84 107 ARG A N 1
ATOM 829 C CA . ARG A 1 107 ? 17.582 -16.929 -16.328 1.00 48.84 107 ARG A CA 1
ATOM 830 C C . ARG A 1 107 ? 16.109 -17.150 -15.949 1.00 48.84 107 ARG A C 1
ATOM 832 O O . ARG A 1 107 ? 15.392 -16.270 -15.498 1.00 48.84 107 ARG A O 1
ATOM 839 N N . ASN A 1 108 ? 15.811 -18.453 -15.914 1.00 44.03 108 ASN A N 1
ATOM 840 C CA . ASN A 1 108 ? 14.765 -19.194 -15.198 1.00 44.03 108 ASN A CA 1
ATOM 841 C C . ASN A 1 108 ? 14.826 -19.097 -13.653 1.00 44.03 108 ASN A C 1
ATOM 843 O O . ASN A 1 108 ? 14.556 -20.080 -12.969 1.00 44.03 108 ASN A O 1
ATOM 847 N N . HIS A 1 109 ? 15.192 -17.964 -13.057 1.00 40.78 109 HIS A N 1
ATOM 848 C CA . HIS A 1 109 ? 15.165 -17.832 -11.597 1.00 40.78 109 HIS A CA 1
ATOM 849 C C . HIS A 1 109 ? 14.410 -16.578 -11.207 1.00 40.78 109 HIS A C 1
ATOM 851 O O . HIS A 1 109 ? 14.865 -15.476 -11.493 1.00 40.78 109 HIS A O 1
ATOM 857 N N . ALA A 1 110 ? 13.252 -16.818 -10.585 1.00 42.66 110 ALA A N 1
ATOM 858 C CA . ALA A 1 110 ? 12.393 -15.885 -9.877 1.00 42.66 110 ALA A CA 1
ATOM 859 C C . ALA A 1 110 ? 13.051 -14.519 -9.660 1.00 42.66 110 ALA A C 1
ATOM 861 O O . ALA A 1 110 ? 13.743 -14.287 -8.666 1.00 42.66 110 ALA A O 1
ATOM 862 N N . VAL A 1 111 ? 12.777 -13.595 -10.587 1.00 44.38 111 VAL A N 1
ATOM 863 C CA . VAL A 1 111 ? 12.686 -12.183 -10.228 1.00 44.38 111 VAL A CA 1
ATOM 864 C C . VAL A 1 111 ? 11.838 -12.186 -8.970 1.00 44.38 111 VAL A C 1
ATOM 866 O O . VAL A 1 111 ? 10.749 -12.763 -8.983 1.00 44.38 111 VAL A O 1
ATOM 869 N N . HIS A 1 112 ? 12.378 -11.663 -7.874 1.00 44.06 112 HIS A N 1
ATOM 870 C CA . HIS A 1 112 ? 11.709 -11.577 -6.582 1.00 44.06 112 HIS A CA 1
ATOM 871 C C . HIS A 1 112 ? 10.560 -10.558 -6.712 1.00 44.06 112 HIS A C 1
ATOM 873 O O . HIS A 1 112 ? 10.560 -9.488 -6.113 1.00 44.06 112 HIS A O 1
ATOM 879 N N . LEU A 1 113 ? 9.590 -10.874 -7.573 1.00 42.69 113 LEU A N 1
ATOM 880 C CA . LEU A 1 113 ? 8.255 -10.331 -7.591 1.00 42.69 113 LEU A CA 1
ATOM 881 C C . LEU A 1 113 ? 7.785 -10.535 -6.161 1.00 42.69 113 LEU A C 1
ATOM 883 O O . LEU A 1 113 ? 7.822 -11.651 -5.633 1.00 42.69 113 LEU A O 1
ATOM 887 N N . ALA A 1 114 ? 7.503 -9.438 -5.479 1.00 42.62 114 ALA A N 1
ATOM 888 C CA . ALA A 1 114 ? 7.033 -9.454 -4.113 1.00 42.62 114 ALA A CA 1
ATOM 889 C C . ALA A 1 114 ? 5.610 -10.037 -4.082 1.00 42.62 114 ALA A C 1
ATOM 891 O O . ALA A 1 114 ? 4.661 -9.321 -3.828 1.00 42.62 114 ALA A O 1
ATOM 892 N N . TYR A 1 115 ? 5.473 -11.332 -4.371 1.00 44.97 115 TYR A N 1
ATOM 893 C CA . TYR A 1 115 ? 4.259 -12.101 -4.151 1.00 44.97 115 TYR A CA 1
ATOM 894 C C . TYR A 1 115 ? 4.006 -12.154 -2.635 1.00 44.97 115 TYR A C 1
ATOM 896 O O . TYR A 1 115 ? 4.927 -12.484 -1.870 1.00 44.97 115 TYR A O 1
ATOM 904 N N . ASN A 1 116 ? 2.785 -11.827 -2.221 1.00 42.72 116 ASN A N 1
ATOM 905 C CA . ASN A 1 116 ? 2.253 -11.635 -0.862 1.00 42.72 116 ASN A CA 1
ATOM 906 C C . ASN A 1 116 ? 2.464 -10.246 -0.226 1.00 42.72 116 ASN A C 1
ATOM 908 O O . ASN A 1 116 ? 2.613 -10.152 0.995 1.00 42.72 116 ASN A O 1
ATOM 912 N N . SER A 1 117 ? 2.476 -9.169 -1.006 1.00 50.91 117 SER A N 1
ATOM 913 C CA . SER A 1 117 ? 2.423 -7.792 -0.502 1.00 50.91 117 SER A CA 1
ATOM 914 C C . SER A 1 117 ? 0.974 -7.307 -0.391 1.00 50.91 117 SER A C 1
ATOM 916 O O . SER A 1 117 ? 0.253 -7.232 -1.384 1.00 50.91 117 SER A O 1
ATOM 918 N N . SER A 1 118 ? 0.556 -6.912 0.815 1.00 51.69 118 SER A N 1
ATOM 919 C CA . SER A 1 118 ? -0.596 -6.017 0.964 1.00 51.69 118 SER A CA 1
ATOM 920 C C . SER A 1 118 ? -0.144 -4.591 0.761 1.00 51.69 118 SER A C 1
ATOM 922 O O . SER A 1 118 ? 0.757 -4.101 1.439 1.00 51.69 118 SER A O 1
ATOM 924 N N . VAL A 1 119 ? -0.764 -3.939 -0.198 1.00 54.78 119 VAL A N 1
ATOM 925 C CA . VAL A 1 119 ? -0.462 -2.573 -0.564 1.00 54.78 119 VAL A CA 1
ATOM 926 C C . VAL A 1 119 ? -1.656 -1.726 -0.202 1.00 54.78 119 VAL A C 1
ATOM 928 O O . VAL A 1 119 ? -2.767 -1.990 -0.662 1.00 54.78 119 VAL A O 1
ATOM 931 N N . VAL A 1 120 ? -1.423 -0.702 0.608 1.00 57.28 120 VAL A N 1
ATOM 932 C CA . VAL A 1 120 ? -2.483 0.221 0.999 1.00 57.28 120 VAL A CA 1
ATOM 933 C C . VAL A 1 120 ? -2.083 1.634 0.639 1.00 57.28 120 VAL A C 1
ATOM 935 O O . VAL A 1 120 ? -1.074 2.170 1.098 1.00 57.28 120 VAL A O 1
ATOM 938 N N . PHE A 1 121 ? -2.910 2.208 -0.211 1.00 52.03 121 PHE A N 1
ATOM 939 C CA . PHE A 1 121 ? -2.769 3.506 -0.811 1.00 52.03 121 PHE A CA 1
ATOM 940 C C . PHE A 1 121 ? -3.831 4.446 -0.231 1.00 52.03 121 PHE A C 1
ATOM 942 O O . PHE A 1 121 ? -5.028 4.145 -0.267 1.00 52.03 121 PHE A O 1
ATOM 949 N N . CYS A 1 122 ? -3.356 5.567 0.301 1.00 48.72 122 CYS A N 1
ATOM 950 C CA . CYS A 1 122 ? -4.109 6.752 0.693 1.00 48.72 122 CYS A CA 1
ATOM 951 C C . CYS A 1 122 ? -3.450 8.002 0.108 1.00 48.72 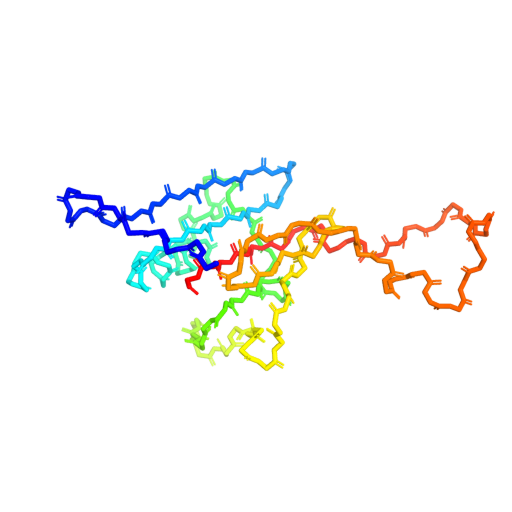122 CYS A C 1
ATOM 953 O O . CYS A 1 122 ? -2.195 8.009 0.077 1.00 48.72 122 CYS A O 1
#

Foldseek 3Di:
DDDPDDPVPDKDWDWDDDPLEIEIAIPDVVVLQVVVQCLPDVVCVVVVSPADQQQEEECDWDDHPNHTGHYCVVPQWDDDQQWTAGLPPRDIGGNCVLCVPPPPPDDPDDSPRVRRYYYGHD